Protein AF-A0A543G7H1-F1 (afdb_monomer_lite)

InterPro domains:
  IPR020271 Uncharacterised protein family, MJ1172 [PF10884] (1-69)

Radius of gyration: 25.86 Å; chains: 1; bounding box: 54×24×68 Å

Sequence (75 aa):
MNTFIVHADSKVSKALLAIFKALNVSFEMKKDKKEEESTYDPEFVKMVLERAESAKNGNVVEIDANDLWGSLGLK

Foldseek 3Di:
DDDDDDDDDPVVVVVVVVVCVVVVHDDDDPPVCPVPPPPDDPVVVVVVVVVVVCVVVVPDQDADPVCNCVSVVND

Secondary structure (DSSP, 8-state):
---------HHHHHHHHHHHHHTT----------S---SS-HHHHHHHHHHHHHHHTT------TT-HHHHTT--

pLDDT: mean 84.47, std 13.38, range [46.19, 97.56]

Structure (mmCIF, N/CA/C/O backbone):
data_AF-A0A543G7H1-F1
#
_entry.id   AF-A0A543G7H1-F1
#
loop_
_atom_site.group_PDB
_atom_site.id
_atom_site.type_symbol
_atom_site.label_atom_id
_atom_site.label_alt_id
_atom_site.label_comp_id
_atom_site.label_asym_id
_atom_site.label_entity_id
_atom_site.label_seq_id
_atom_site.pdbx_PDB_ins_code
_atom_site.Cartn_x
_atom_site.Cartn_y
_atom_site.Cartn_z
_atom_site.occupancy
_atom_site.B_iso_or_equiv
_atom_site.auth_seq_id
_atom_site.auth_comp_id
_atom_site.auth_asym_id
_atom_site.auth_atom_id
_atom_site.pdbx_PDB_model_num
ATOM 1 N N . MET A 1 1 ? -37.956 3.566 18.475 1.00 63.72 1 MET A N 1
ATOM 2 C CA . MET A 1 1 ? -36.537 3.370 18.834 1.00 63.72 1 MET A CA 1
ATOM 3 C C . MET A 1 1 ? -35.826 4.654 18.476 1.00 63.72 1 MET A C 1
ATOM 5 O O . MET A 1 1 ? -35.961 5.091 17.341 1.00 63.72 1 MET A O 1
ATOM 9 N N . ASN A 1 2 ? -35.180 5.297 19.443 1.00 74.62 2 ASN A N 1
ATOM 10 C CA . ASN A 1 2 ? -34.563 6.602 19.234 1.00 74.62 2 ASN A CA 1
ATOM 11 C C . ASN A 1 2 ? -33.053 6.391 19.151 1.00 74.62 2 ASN A C 1
ATOM 13 O O . ASN A 1 2 ? -32.477 5.755 20.031 1.00 74.62 2 ASN A O 1
ATOM 17 N N . THR A 1 3 ? -32.435 6.900 18.090 1.00 77.44 3 THR A N 1
ATOM 18 C CA . THR A 1 3 ? -31.005 6.721 17.825 1.00 77.44 3 THR A CA 1
ATOM 19 C C . THR A 1 3 ? -30.281 8.037 18.061 1.00 77.44 3 THR A C 1
ATOM 21 O O . THR A 1 3 ? -30.660 9.063 17.500 1.00 77.44 3 THR A O 1
ATOM 24 N N . PHE A 1 4 ? -29.236 8.003 18.886 1.00 79.25 4 PHE A N 1
ATOM 25 C CA . PHE A 1 4 ? -28.380 9.150 19.171 1.00 79.25 4 PHE A CA 1
ATOM 26 C C . PHE A 1 4 ? -26.981 8.886 18.608 1.00 79.25 4 PHE A C 1
ATOM 28 O O . PHE A 1 4 ? -26.365 7.876 18.940 1.00 79.25 4 PHE A O 1
ATOM 35 N N . ILE A 1 5 ? -26.497 9.769 17.730 1.00 81.81 5 ILE A N 1
ATOM 36 C CA . ILE A 1 5 ? -25.202 9.632 17.047 1.00 81.81 5 ILE A CA 1
ATOM 37 C C . ILE A 1 5 ? -24.267 10.723 17.564 1.00 81.81 5 ILE A C 1
ATOM 39 O O . ILE A 1 5 ? -24.589 11.907 17.480 1.00 81.81 5 ILE A O 1
ATOM 43 N N . VAL A 1 6 ? -23.100 10.326 18.074 1.00 79.00 6 VAL A N 1
ATOM 44 C CA . VAL A 1 6 ? -22.078 11.240 18.600 1.00 79.00 6 VAL A CA 1
ATOM 45 C C . VAL A 1 6 ? -20.828 11.148 17.738 1.00 79.00 6 VAL A C 1
ATOM 47 O O . VAL A 1 6 ? -20.229 10.082 17.627 1.00 79.00 6 VAL A O 1
ATOM 50 N N . HIS A 1 7 ? -20.409 12.279 17.174 1.00 79.31 7 HIS A N 1
ATOM 51 C CA . HIS A 1 7 ? -19.117 12.409 16.506 1.00 79.31 7 HIS A CA 1
ATOM 52 C C . HIS A 1 7 ? -18.112 12.956 17.519 1.00 79.31 7 HIS A C 1
ATOM 54 O O . HIS A 1 7 ? -18.259 14.079 17.999 1.00 79.31 7 HIS A O 1
ATOM 60 N N . ALA A 1 8 ? -17.119 12.148 17.879 1.00 76.75 8 ALA A N 1
ATOM 61 C CA . ALA A 1 8 ? -16.123 12.479 18.889 1.00 76.75 8 ALA A CA 1
ATOM 62 C C . ALA A 1 8 ? -14.721 12.124 18.389 1.00 76.75 8 ALA A C 1
ATOM 64 O O . ALA A 1 8 ? -14.542 11.148 17.660 1.00 76.75 8 ALA A O 1
ATOM 65 N N . ASP A 1 9 ? -13.722 12.899 18.804 1.00 81.50 9 ASP A N 1
ATOM 66 C CA . ASP A 1 9 ? -12.328 12.614 18.478 1.00 81.50 9 ASP A CA 1
ATOM 67 C C . ASP A 1 9 ? -11.796 11.344 19.182 1.00 81.50 9 ASP A C 1
ATOM 69 O O . ASP A 1 9 ? -12.453 10.699 20.012 1.00 81.50 9 ASP A O 1
ATOM 73 N N . SER A 1 10 ? -10.557 10.965 18.863 1.00 76.38 10 SER A N 1
ATOM 74 C CA . SER A 1 10 ? -9.923 9.750 19.388 1.00 76.38 10 SER A CA 1
ATOM 75 C C . SER A 1 10 ? -9.726 9.738 20.911 1.00 76.38 10 SER A C 1
ATOM 77 O O . SER A 1 10 ? -9.553 8.667 21.494 1.00 76.38 10 SER A O 1
ATOM 79 N N . LYS A 1 11 ? -9.682 10.903 21.572 1.00 80.38 11 LYS A N 1
ATOM 80 C CA . LYS A 1 11 ? -9.498 10.982 23.030 1.00 80.38 11 LYS A CA 1
ATOM 81 C C . LYS A 1 11 ? -10.838 10.807 23.734 1.00 80.38 11 LYS A C 1
ATOM 83 O O . LYS A 1 11 ? -10.942 10.007 24.663 1.00 80.38 11 LYS A O 1
ATOM 88 N N . VAL A 1 12 ? -11.865 11.499 23.250 1.00 83.88 12 VAL A N 1
ATOM 89 C CA . VAL A 1 12 ? -13.215 11.468 23.822 1.00 83.88 12 VAL A CA 1
ATOM 90 C C . VAL A 1 12 ? -13.897 10.117 23.574 1.00 83.88 12 VAL A C 1
ATOM 92 O O . VAL A 1 12 ? -14.546 9.584 24.472 1.00 83.88 12 VAL A O 1
ATOM 95 N N . SER A 1 13 ? -13.677 9.489 22.415 1.00 83.88 13 SER A N 1
ATOM 96 C CA . SER A 1 13 ? -14.219 8.152 22.100 1.00 83.88 13 SER A CA 1
ATOM 97 C C . SER A 1 13 ? -13.785 7.061 23.087 1.00 83.88 13 SER A C 1
ATOM 99 O O . SER A 1 13 ? -14.597 6.215 23.458 1.00 83.88 13 SER A O 1
ATOM 101 N N . LYS A 1 14 ? -12.539 7.094 23.582 1.00 85.75 14 LYS A N 1
ATOM 102 C CA . LYS A 1 14 ? -12.060 6.143 24.604 1.00 85.75 14 LYS A CA 1
ATOM 103 C C . LYS A 1 14 ? -12.792 6.303 25.934 1.00 85.75 14 LYS A C 1
ATOM 105 O O . LYS A 1 14 ? -13.139 5.303 26.560 1.00 85.75 14 LYS 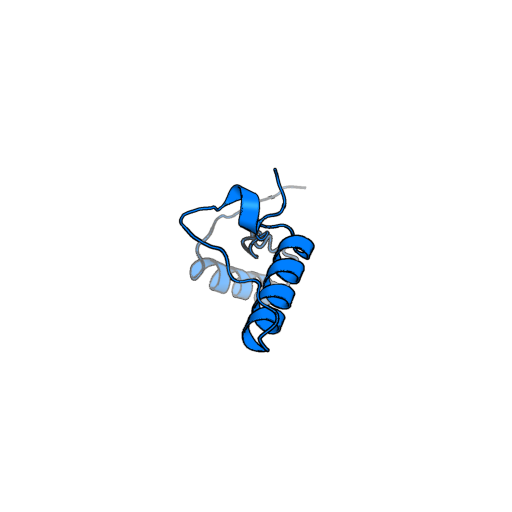A O 1
ATOM 110 N N . ALA A 1 15 ? -13.044 7.545 26.347 1.00 89.00 15 ALA A N 1
ATOM 111 C CA . ALA A 1 15 ? -13.802 7.828 27.561 1.00 89.00 15 ALA A CA 1
ATOM 112 C C . ALA A 1 15 ? -15.259 7.354 27.425 1.00 89.00 15 ALA A C 1
ATOM 114 O O . ALA A 1 15 ? -15.767 6.674 28.314 1.00 89.00 15 ALA A O 1
ATOM 115 N N . LEU A 1 16 ? -15.898 7.617 26.279 1.00 88.12 16 LEU A N 1
ATOM 116 C CA . LEU A 1 16 ? -17.258 7.148 25.990 1.00 88.12 16 LEU A CA 1
ATOM 117 C C . LEU A 1 16 ? -17.358 5.616 26.005 1.00 88.12 16 LEU A C 1
ATOM 119 O O . LEU A 1 16 ? -18.264 5.070 26.629 1.00 88.12 16 LEU A O 1
ATOM 123 N N . LEU A 1 17 ? -16.392 4.911 25.406 1.00 86.81 17 LEU A N 1
ATOM 124 C CA . LEU A 1 17 ? -16.322 3.445 25.444 1.00 86.81 17 LEU A CA 1
ATOM 125 C C . LEU A 1 17 ? -16.242 2.899 26.875 1.00 86.81 17 LEU A C 1
ATOM 127 O O . LEU A 1 17 ? -16.884 1.898 27.186 1.00 86.81 17 LEU A O 1
ATOM 131 N N . ALA A 1 18 ? -15.456 3.537 27.747 1.00 90.00 18 ALA A N 1
ATOM 132 C CA . ALA A 1 18 ? -15.343 3.126 29.144 1.00 90.00 18 ALA A CA 1
ATOM 133 C C . ALA A 1 18 ? -16.674 3.302 29.890 1.00 90.00 18 ALA A C 1
ATOM 135 O O . ALA A 1 18 ? -17.096 2.400 30.612 1.00 90.00 18 ALA A O 1
ATOM 136 N N . ILE A 1 19 ? -17.364 4.422 29.654 1.00 90.31 19 ILE A N 1
ATOM 137 C CA . ILE A 1 19 ? -18.683 4.704 30.230 1.00 90.31 19 ILE A CA 1
ATOM 138 C C . ILE A 1 19 ? -19.713 3.676 29.745 1.00 90.31 19 ILE A C 1
ATOM 140 O O . ILE A 1 19 ? -20.402 3.075 30.564 1.00 90.31 19 ILE A O 1
ATOM 144 N N . PHE A 1 20 ? -19.793 3.411 28.437 1.00 90.00 20 PHE A N 1
ATOM 145 C CA . PHE A 1 20 ? -20.757 2.446 27.895 1.00 90.00 20 PHE A CA 1
ATOM 146 C C . PHE A 1 20 ? -20.540 1.030 28.433 1.00 90.00 20 PHE A C 1
ATOM 148 O O . PHE A 1 20 ? -21.510 0.352 28.771 1.00 90.00 20 PHE A O 1
ATOM 155 N N . LYS A 1 21 ? -19.278 0.606 28.588 1.00 87.75 21 LYS A N 1
ATOM 156 C CA . LYS A 1 21 ? -18.939 -0.676 29.224 1.00 87.75 21 LYS A CA 1
ATOM 157 C C . LYS A 1 21 ? -19.351 -0.7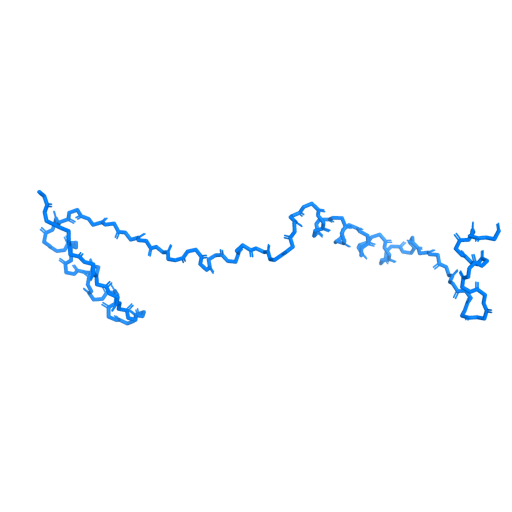17 30.693 1.00 87.75 21 LYS A C 1
ATOM 159 O O . LYS A 1 21 ? -19.931 -1.708 31.120 1.00 87.75 21 LYS A O 1
ATOM 164 N N . ALA A 1 22 ? -19.083 0.346 31.453 1.00 93.69 22 ALA A N 1
ATOM 165 C CA . ALA A 1 22 ? -19.454 0.423 32.867 1.00 93.69 22 ALA A CA 1
ATOM 166 C C . ALA A 1 22 ? -20.975 0.358 33.075 1.00 93.69 22 ALA A C 1
ATOM 168 O O . ALA A 1 22 ? -21.444 -0.233 34.042 1.00 93.69 22 ALA A O 1
ATOM 169 N N . LEU A 1 23 ? -21.741 0.931 32.146 1.00 92.31 23 LEU A N 1
ATOM 170 C CA . LEU A 1 23 ? -23.203 0.926 32.173 1.00 92.31 23 LEU A CA 1
ATOM 171 C C . LEU A 1 23 ? -23.824 -0.341 31.557 1.00 92.31 23 LEU A C 1
ATOM 173 O O . LEU A 1 23 ? -25.046 -0.456 31.527 1.00 92.31 23 LEU A O 1
ATOM 177 N N . ASN A 1 24 ? -23.007 -1.277 31.060 1.00 88.25 24 ASN A N 1
ATOM 178 C CA . ASN A 1 24 ? -23.440 -2.488 30.356 1.00 88.25 24 ASN A CA 1
ATOM 179 C C . ASN A 1 24 ? -24.432 -2.206 29.207 1.00 88.25 24 ASN A C 1
ATOM 181 O O . ASN A 1 24 ? -25.390 -2.947 28.978 1.00 88.25 24 ASN A O 1
ATOM 185 N N . VAL A 1 25 ? -24.218 -1.097 28.496 1.00 86.31 25 VAL A N 1
ATOM 186 C CA . VAL A 1 25 ? -25.063 -0.677 27.374 1.00 86.31 25 VAL A CA 1
ATOM 187 C C . VAL A 1 25 ? -24.516 -1.282 26.086 1.00 86.31 25 VAL A C 1
ATOM 189 O O . VAL A 1 25 ? -23.309 -1.280 25.851 1.00 86.31 25 VAL A O 1
ATOM 192 N N . SER A 1 26 ? -25.405 -1.779 25.227 1.00 80.81 26 SER A N 1
ATOM 193 C CA . SER A 1 26 ? -25.032 -2.209 23.875 1.00 80.81 26 SER A CA 1
ATOM 194 C C . SER A 1 26 ? -24.722 -0.990 23.008 1.00 80.81 26 SER A C 1
ATOM 196 O O . SER A 1 26 ? -25.534 -0.070 22.923 1.00 80.81 26 SER A O 1
ATOM 198 N N . PHE A 1 27 ? -23.556 -0.975 22.366 1.00 82.06 27 PHE A N 1
ATOM 199 C CA . PHE A 1 27 ? -23.119 0.126 21.509 1.00 82.06 27 PHE A CA 1
ATOM 200 C C . PHE A 1 27 ? -22.550 -0.395 20.189 1.00 82.06 27 PHE A C 1
ATOM 202 O O . PHE A 1 27 ? -21.956 -1.471 20.130 1.00 82.06 27 PHE A O 1
ATOM 209 N N . GLU A 1 28 ? -22.691 0.408 19.138 1.00 78.44 28 GLU A N 1
ATOM 210 C CA . GLU A 1 28 ? -22.091 0.155 17.833 1.00 78.44 28 GLU A CA 1
ATOM 211 C C . GLU A 1 28 ? -20.956 1.147 17.603 1.00 78.44 28 GLU A C 1
ATOM 213 O O . GLU A 1 28 ? -21.149 2.362 17.656 1.00 78.44 28 GLU A O 1
ATOM 218 N N . MET A 1 29 ? -19.758 0.632 17.333 1.00 72.69 29 MET A N 1
ATOM 219 C CA . MET A 1 29 ? -18.642 1.459 16.896 1.00 72.69 29 MET A CA 1
ATOM 220 C C . MET A 1 29 ? -18.534 1.348 15.383 1.00 72.69 29 MET A C 1
ATOM 222 O O . MET A 1 29 ? -17.922 0.418 14.856 1.00 72.69 29 MET A O 1
ATOM 226 N N . LYS A 1 30 ? -19.103 2.325 14.677 1.00 69.19 30 LYS A N 1
ATOM 227 C CA . LYS A 1 30 ? -18.717 2.564 13.291 1.00 69.19 30 LYS A CA 1
ATOM 228 C C . LYS A 1 30 ? -17.322 3.163 13.337 1.00 69.19 30 LYS A C 1
ATOM 230 O O . LYS A 1 30 ? -17.156 4.367 13.499 1.00 69.19 30 LYS A O 1
ATOM 235 N N . LYS A 1 31 ? -16.299 2.309 13.263 1.00 60.88 31 LYS A N 1
ATOM 236 C CA . LYS A 1 31 ? -15.035 2.780 12.715 1.00 60.88 31 LYS A CA 1
ATOM 237 C C . LYS A 1 31 ? -15.403 3.241 11.316 1.00 60.88 31 LYS A C 1
ATOM 239 O O . LYS A 1 31 ? -15.837 2.414 10.513 1.00 60.88 31 LYS A O 1
ATOM 244 N N . ASP A 1 32 ? -15.291 4.538 11.045 1.00 51.59 32 ASP A N 1
ATOM 245 C CA . ASP A 1 32 ? -15.083 4.946 9.665 1.00 51.59 32 ASP A CA 1
ATOM 246 C C . ASP A 1 32 ? -13.971 4.028 9.177 1.00 51.59 32 ASP A C 1
ATOM 248 O O . ASP A 1 32 ? -12.896 3.986 9.786 1.00 51.59 32 ASP A O 1
ATOM 252 N N . LYS A 1 33 ? -14.262 3.198 8.176 1.00 46.91 33 LYS A N 1
ATOM 253 C CA . LYS A 1 33 ? -13.239 2.456 7.454 1.00 46.91 33 LYS A CA 1
ATOM 254 C C . LYS A 1 33 ? -12.384 3.500 6.730 1.00 46.91 33 LYS A C 1
ATOM 256 O O . LYS A 1 33 ? -12.525 3.752 5.549 1.00 46.91 33 LYS A O 1
ATOM 261 N N . LYS A 1 34 ? -11.554 4.188 7.507 1.00 46.19 34 LYS A N 1
ATOM 262 C CA . LYS A 1 34 ? -10.225 4.626 7.123 1.00 46.19 34 LYS A CA 1
ATOM 263 C C . LYS A 1 34 ? -9.223 3.521 7.470 1.00 46.19 34 LYS A C 1
ATOM 265 O O . LYS A 1 34 ? -8.043 3.791 7.623 1.00 46.19 34 LYS A O 1
ATOM 270 N N . GLU A 1 35 ? -9.679 2.276 7.635 1.00 47.03 35 GLU A N 1
ATOM 271 C CA . GLU A 1 35 ? -8.918 1.190 7.029 1.00 47.03 35 GLU A CA 1
ATOM 272 C C . GLU A 1 35 ? -8.989 1.495 5.545 1.00 47.03 35 GLU A C 1
ATOM 274 O O . GLU A 1 35 ? -10.038 1.323 4.936 1.00 47.03 35 GLU A O 1
ATOM 279 N N . GLU A 1 36 ? -7.928 2.149 5.087 1.00 53.84 36 GLU A N 1
ATOM 280 C CA . GLU A 1 36 ? -7.556 2.398 3.709 1.00 53.84 36 GLU A CA 1
ATOM 281 C C . GLU A 1 36 ? -8.239 1.367 2.805 1.00 53.84 36 GLU A C 1
ATOM 283 O O . GLU A 1 36 ? -7.738 0.257 2.627 1.00 53.84 36 GLU A O 1
ATOM 288 N N . GLU A 1 37 ? -9.402 1.699 2.235 1.00 53.38 37 GLU A N 1
ATOM 289 C CA . GLU A 1 37 ? -9.719 1.134 0.934 1.00 53.38 37 GLU A CA 1
ATOM 290 C C . GLU A 1 37 ? -8.555 1.616 0.087 1.00 53.38 37 GLU A C 1
ATOM 292 O O . GLU A 1 37 ? -8.468 2.800 -0.244 1.00 53.38 37 GLU A O 1
ATOM 297 N N . SER A 1 38 ? -7.561 0.738 -0.080 1.00 61.78 38 SER A N 1
ATOM 298 C CA . SER A 1 38 ? -6.418 0.995 -0.931 1.00 61.78 38 SER A CA 1
ATOM 299 C C . SER A 1 38 ? -6.998 1.575 -2.208 1.00 61.78 38 SER A C 1
ATOM 301 O O . SER A 1 38 ? -7.821 0.932 -2.858 1.00 61.78 38 SER A O 1
ATOM 303 N N . THR A 1 39 ? -6.603 2.802 -2.556 1.00 78.69 39 THR A N 1
ATOM 304 C CA . THR A 1 39 ? -7.028 3.445 -3.807 1.00 78.69 39 THR A CA 1
ATOM 305 C C . THR A 1 39 ? -6.750 2.541 -5.012 1.00 78.69 39 THR A C 1
ATOM 307 O O . THR A 1 39 ? -7.345 2.702 -6.074 1.00 78.69 39 THR A O 1
ATOM 310 N N . TYR A 1 40 ? -5.833 1.588 -4.842 1.00 84.06 40 TYR A N 1
ATOM 311 C CA . TYR A 1 40 ? -5.474 0.585 -5.818 1.00 84.06 40 TYR A CA 1
ATOM 312 C C . TYR A 1 40 ? -6.143 -0.754 -5.537 1.00 84.06 40 TYR A C 1
ATOM 314 O O . TYR A 1 40 ? -6.185 -1.234 -4.402 1.00 84.06 40 TYR A O 1
ATOM 322 N N . ASP A 1 41 ? -6.577 -1.383 -6.619 1.00 89.94 41 ASP A N 1
ATOM 323 C CA . ASP A 1 41 ? -7.023 -2.765 -6.627 1.00 89.94 41 ASP A CA 1
ATOM 324 C C . ASP A 1 41 ? -5.948 -3.707 -6.019 1.00 89.94 41 ASP A C 1
ATOM 326 O O . ASP A 1 41 ? -4.763 -3.589 -6.354 1.00 89.94 41 ASP A O 1
ATOM 330 N N . PRO A 1 42 ? -6.316 -4.632 -5.112 1.00 89.75 42 PRO A N 1
ATOM 331 C CA . PRO A 1 42 ? -5.355 -5.530 -4.469 1.00 89.75 42 PRO A CA 1
ATOM 332 C C . PRO A 1 42 ? -4.575 -6.430 -5.439 1.00 89.75 42 PRO A C 1
ATOM 334 O O . PRO A 1 42 ? -3.393 -6.691 -5.199 1.00 89.75 42 PRO A O 1
ATOM 337 N N . GLU A 1 43 ? -5.188 -6.882 -6.540 1.00 93.69 43 GLU A N 1
ATOM 338 C CA . GLU A 1 43 ? -4.500 -7.700 -7.549 1.00 93.69 43 GLU A CA 1
ATOM 339 C C . GLU A 1 43 ? -3.475 -6.860 -8.319 1.00 93.69 43 GLU A C 1
ATOM 341 O O . GLU A 1 43 ? -2.368 -7.328 -8.593 1.00 93.69 43 GLU A O 1
ATOM 346 N N . PHE A 1 44 ? -3.788 -5.589 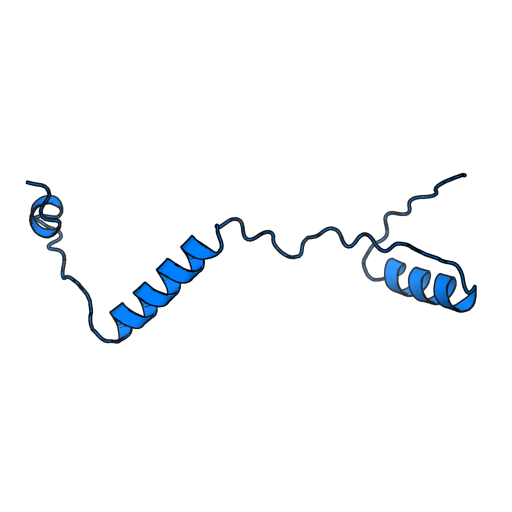-8.590 1.00 94.00 44 PHE A N 1
ATOM 347 C CA . PHE A 1 44 ? -2.817 -4.647 -9.149 1.00 94.00 44 PHE A CA 1
ATOM 348 C C . PHE A 1 44 ? -1.594 -4.476 -8.235 1.00 94.00 44 PHE A C 1
ATOM 350 O O . PHE A 1 44 ? -0.458 -4.568 -8.705 1.00 94.00 44 PHE A O 1
ATOM 357 N N . VAL A 1 45 ? -1.802 -4.271 -6.929 1.00 93.25 45 VAL A N 1
ATOM 358 C CA . VAL A 1 45 ? -0.695 -4.124 -5.965 1.00 93.25 45 VAL A CA 1
ATOM 359 C C . VAL A 1 45 ? 0.168 -5.383 -5.938 1.00 93.25 45 VAL A C 1
ATOM 361 O O . VAL A 1 45 ? 1.396 -5.296 -6.019 1.00 93.25 45 VAL A O 1
ATOM 364 N N . LYS A 1 46 ? -0.465 -6.558 -5.882 1.00 96.19 46 LYS A N 1
ATOM 365 C CA . LYS A 1 46 ? 0.228 -7.848 -5.907 1.00 96.19 46 LYS A CA 1
ATOM 366 C C . LYS A 1 46 ? 1.087 -8.007 -7.164 1.00 96.19 46 LYS A C 1
ATOM 368 O O . LYS A 1 46 ? 2.276 -8.294 -7.046 1.00 96.19 46 LYS A O 1
ATOM 373 N N . MET A 1 47 ? 0.525 -7.739 -8.344 1.00 97.06 47 MET A N 1
ATOM 374 C CA . MET A 1 47 ? 1.248 -7.797 -9.619 1.00 97.06 47 MET A CA 1
ATOM 375 C C . MET A 1 47 ? 2.500 -6.904 -9.611 1.00 97.06 47 MET A C 1
ATOM 377 O O . MET A 1 47 ? 3.565 -7.323 -10.068 1.00 97.06 47 MET A O 1
ATOM 381 N N . VAL A 1 48 ? 2.397 -5.674 -9.097 1.00 96.62 48 VAL A N 1
ATOM 382 C CA . VAL A 1 48 ? 3.532 -4.737 -9.041 1.00 96.62 48 VAL A CA 1
ATOM 383 C C . VAL A 1 48 ? 4.629 -5.242 -8.102 1.00 96.62 48 VAL A C 1
ATOM 385 O O . VAL A 1 48 ? 5.806 -5.191 -8.462 1.00 96.62 48 VAL A O 1
ATOM 388 N N . LEU A 1 49 ? 4.264 -5.752 -6.922 1.00 97.00 49 LEU A N 1
ATOM 389 C CA . LEU A 1 49 ? 5.227 -6.277 -5.949 1.00 97.00 49 LEU A CA 1
ATOM 390 C C . LEU A 1 49 ? 5.978 -7.500 -6.490 1.00 97.00 49 LEU A C 1
ATOM 392 O O . LEU A 1 49 ? 7.206 -7.537 -6.418 1.00 97.00 49 LEU A O 1
ATOM 396 N N . GLU A 1 50 ? 5.271 -8.446 -7.112 1.00 97.44 50 GLU A N 1
ATOM 397 C CA . GLU A 1 50 ? 5.881 -9.622 -7.749 1.00 97.44 50 GLU A CA 1
ATOM 398 C C . GLU A 1 50 ? 6.858 -9.218 -8.865 1.00 97.44 50 GLU A C 1
ATOM 400 O O . GLU A 1 50 ? 7.971 -9.745 -8.967 1.00 97.44 50 GLU A O 1
ATOM 405 N N . ARG A 1 51 ? 6.487 -8.227 -9.688 1.00 96.56 51 ARG A N 1
ATOM 406 C CA . ARG A 1 51 ? 7.379 -7.687 -10.725 1.00 96.56 51 ARG A CA 1
ATOM 407 C C . ARG A 1 51 ? 8.602 -6.995 -10.132 1.00 96.56 51 ARG A C 1
ATOM 409 O O . ARG A 1 51 ? 9.698 -7.170 -10.664 1.00 96.56 51 ARG A O 1
ATOM 416 N N . ALA A 1 52 ? 8.447 -6.259 -9.032 1.00 96.94 52 ALA A N 1
ATOM 417 C CA . ALA A 1 52 ? 9.557 -5.604 -8.348 1.00 96.94 52 ALA A CA 1
ATOM 418 C C . ALA A 1 52 ? 10.563 -6.618 -7.773 1.00 96.94 52 ALA A C 1
ATOM 420 O O . ALA A 1 52 ? 11.771 -6.415 -7.887 1.00 96.94 52 ALA A O 1
ATOM 421 N N . GLU A 1 53 ? 10.094 -7.725 -7.194 1.00 97.56 53 GLU A N 1
ATOM 422 C CA . GLU A 1 53 ? 10.968 -8.815 -6.737 1.00 97.56 53 GLU A CA 1
ATOM 423 C C . GLU A 1 53 ? 11.671 -9.515 -7.902 1.00 97.56 53 GLU A C 1
ATOM 425 O O . GLU A 1 53 ? 12.884 -9.716 -7.867 1.00 97.56 53 GLU A O 1
ATOM 430 N N . SER A 1 54 ? 10.940 -9.814 -8.978 1.00 97.00 54 SER A N 1
ATOM 431 C CA . SER A 1 54 ? 11.510 -10.396 -10.196 1.00 97.00 54 SER A CA 1
ATOM 432 C C . SER A 1 54 ? 12.616 -9.514 -10.794 1.00 97.00 54 SER A C 1
ATOM 434 O O . SER A 1 54 ? 13.667 -10.022 -11.186 1.00 97.00 54 SER A O 1
ATOM 436 N N . ALA A 1 55 ? 12.423 -8.192 -10.815 1.00 96.38 55 ALA A N 1
ATOM 437 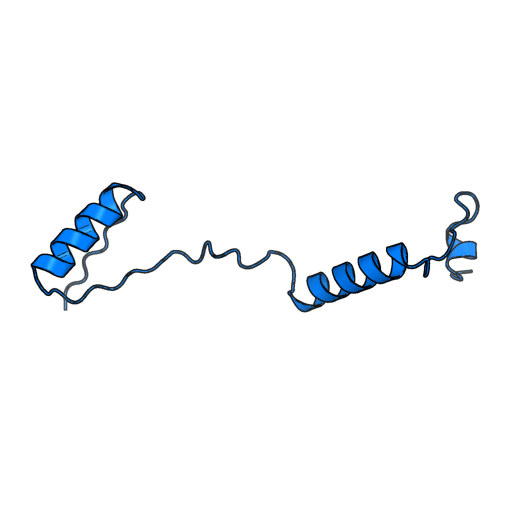C CA . ALA A 1 55 ? 13.426 -7.246 -11.295 1.00 96.38 55 ALA A CA 1
ATOM 438 C C . ALA A 1 55 ? 14.696 -7.245 -10.426 1.00 96.38 55 ALA A C 1
ATOM 440 O O . ALA A 1 55 ? 15.801 -7.233 -10.966 1.00 96.38 55 ALA A O 1
ATOM 441 N N . LYS A 1 56 ? 14.562 -7.335 -9.092 1.00 95.38 56 LYS A N 1
ATOM 442 C CA . LYS A 1 56 ? 15.713 -7.482 -8.174 1.00 95.38 56 LYS A CA 1
ATOM 443 C C . LYS A 1 56 ? 16.520 -8.753 -8.447 1.00 95.38 56 LYS A C 1
ATOM 445 O O . LYS A 1 56 ? 17.729 -8.752 -8.246 1.00 95.38 56 LYS A O 1
ATOM 450 N N . ASN A 1 57 ? 15.864 -9.802 -8.940 1.00 96.75 57 ASN A N 1
ATOM 451 C CA . ASN A 1 57 ? 16.502 -11.055 -9.345 1.00 96.75 57 ASN A CA 1
ATOM 452 C C . ASN A 1 57 ? 17.112 -11.005 -10.761 1.00 96.75 57 ASN A C 1
ATOM 454 O O . ASN A 1 57 ? 17.596 -12.023 -11.247 1.00 96.75 57 ASN A O 1
ATOM 458 N N . GLY A 1 58 ? 17.101 -9.844 -11.426 1.00 95.38 58 GLY A N 1
ATOM 459 C CA . GLY A 1 58 ? 17.721 -9.639 -12.738 1.00 95.38 58 GLY A CA 1
ATOM 460 C C . GLY A 1 58 ? 16.805 -9.910 -13.932 1.00 95.38 58 GLY A C 1
ATOM 461 O O . GLY A 1 58 ? 17.245 -9.774 -15.070 1.00 95.38 58 GLY A O 1
ATOM 462 N N . ASN A 1 59 ? 15.528 -10.239 -13.709 1.00 95.75 59 ASN A N 1
ATOM 463 C CA . ASN A 1 59 ? 14.553 -10.433 -14.785 1.00 95.75 59 ASN A CA 1
ATOM 464 C C . ASN A 1 59 ? 14.027 -9.076 -15.283 1.00 95.75 59 ASN A C 1
ATOM 466 O O . ASN A 1 59 ? 12.868 -8.719 -15.048 1.00 95.75 59 ASN A O 1
ATOM 470 N N . VAL A 1 60 ? 14.896 -8.307 -15.932 1.00 93.00 60 VAL A N 1
ATOM 471 C CA . VAL A 1 60 ? 14.597 -6.988 -16.502 1.00 93.00 60 VAL A CA 1
ATOM 472 C C . VAL A 1 60 ? 14.868 -6.979 -18.003 1.00 93.00 60 VAL A C 1
ATOM 474 O O . VAL A 1 60 ? 15.672 -7.761 -18.504 1.00 93.00 60 VAL A O 1
ATOM 477 N N . VAL A 1 61 ? 14.186 -6.087 -18.716 1.00 90.44 61 VAL A N 1
ATOM 478 C CA . VAL A 1 61 ? 14.460 -5.798 -20.127 1.00 90.44 61 VAL A CA 1
ATOM 479 C C . VAL A 1 61 ? 15.086 -4.414 -20.187 1.00 90.44 61 VAL A C 1
ATOM 481 O O . VAL A 1 61 ? 14.544 -3.465 -19.619 1.00 90.44 61 VAL A O 1
ATOM 484 N N . GLU A 1 62 ? 16.237 -4.311 -20.839 1.00 91.81 62 GLU A N 1
ATOM 485 C CA . GLU A 1 62 ? 16.884 -3.030 -21.091 1.00 91.81 62 GLU A CA 1
ATOM 486 C C . GLU A 1 62 ? 16.156 -2.308 -22.229 1.00 91.81 62 GLU A C 1
ATOM 488 O O . GLU A 1 62 ? 15.838 -2.909 -23.255 1.00 91.81 62 GLU A O 1
ATOM 493 N N . ILE A 1 63 ? 15.855 -1.028 -22.024 1.00 94.19 63 ILE A N 1
ATOM 494 C CA . ILE A 1 63 ? 15.142 -0.194 -22.991 1.00 94.19 63 ILE A CA 1
ATOM 495 C C . ILE A 1 63 ? 16.108 0.870 -23.496 1.00 94.19 63 ILE A C 1
ATOM 497 O O . ILE A 1 63 ? 16.625 1.659 -22.703 1.00 94.19 63 ILE A O 1
ATOM 501 N N . ASP A 1 64 ? 16.319 0.920 -24.812 1.00 93.88 64 ASP A N 1
ATOM 502 C CA . ASP A 1 64 ? 17.074 2.004 -25.431 1.00 93.88 64 ASP A CA 1
ATOM 503 C C . A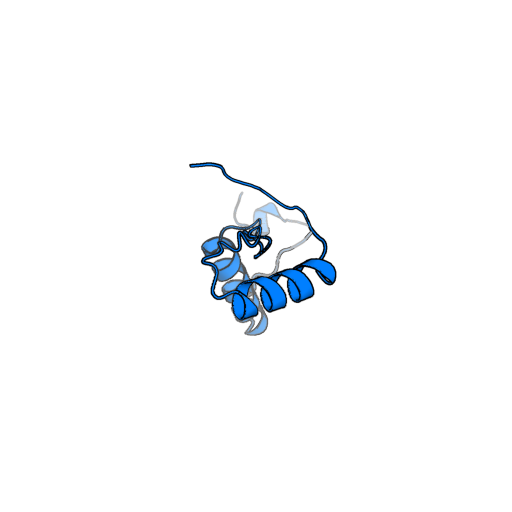SP A 1 64 ? 16.230 3.281 -25.415 1.00 93.88 64 ASP A C 1
ATOM 505 O O . ASP A 1 64 ? 15.159 3.360 -26.022 1.00 93.88 64 ASP A O 1
ATOM 509 N N . ALA A 1 65 ? 16.732 4.309 -24.734 1.00 93.81 65 ALA A N 1
ATOM 510 C CA . ALA A 1 65 ? 16.084 5.612 -24.666 1.00 93.81 65 ALA A CA 1
ATOM 511 C C . ALA A 1 65 ? 15.969 6.299 -26.040 1.00 93.81 65 ALA A C 1
ATOM 513 O O . ALA A 1 65 ? 15.083 7.133 -26.229 1.00 93.81 65 ALA A O 1
ATOM 514 N N . ASN A 1 66 ? 16.831 5.948 -27.000 1.00 95.81 66 ASN A N 1
ATOM 515 C CA . ASN A 1 66 ? 16.789 6.478 -28.363 1.00 95.81 66 ASN A CA 1
ATOM 516 C C . ASN A 1 66 ? 15.790 5.730 -29.260 1.00 95.81 66 ASN A C 1
ATOM 518 O O . ASN A 1 66 ? 15.416 6.248 -30.313 1.00 95.81 66 ASN A O 1
ATOM 522 N N . ASP A 1 67 ? 15.333 4.542 -28.848 1.00 94.38 67 ASP A N 1
ATOM 523 C CA . ASP A 1 67 ? 14.354 3.737 -29.581 1.00 94.38 67 ASP A CA 1
ATOM 524 C C . ASP A 1 67 ? 13.384 3.011 -28.640 1.00 94.38 67 ASP A C 1
ATOM 526 O O . ASP A 1 67 ? 13.355 1.780 -28.544 1.00 94.38 67 ASP A O 1
ATOM 530 N N . LEU A 1 68 ? 12.548 3.792 -27.952 1.00 94.00 68 LEU A N 1
ATOM 531 C CA . LEU A 1 68 ? 11.558 3.266 -27.009 1.00 94.00 68 LEU A CA 1
ATOM 532 C C . LEU A 1 68 ? 10.599 2.270 -27.676 1.00 94.00 68 LEU A C 1
ATOM 534 O O . LEU A 1 68 ? 10.356 1.188 -27.149 1.00 94.00 68 LEU A O 1
ATOM 538 N N . TRP A 1 69 ? 10.063 2.612 -28.850 1.00 93.62 69 TRP A N 1
ATOM 539 C CA . TRP A 1 69 ? 9.068 1.776 -29.527 1.00 93.62 69 TRP A CA 1
ATOM 540 C C . TRP A 1 69 ? 9.669 0.496 -30.107 1.00 93.62 69 TRP A C 1
ATOM 542 O O . TRP A 1 69 ? 9.035 -0.554 -30.024 1.00 93.62 69 TRP A O 1
ATOM 552 N N . GLY A 1 70 ? 10.892 0.553 -30.648 1.00 91.88 70 GLY A N 1
ATOM 553 C CA . GLY A 1 70 ? 11.601 -0.646 -31.097 1.00 91.88 70 GLY A CA 1
ATOM 554 C C . GLY A 1 70 ? 11.983 -1.563 -29.938 1.00 91.88 70 GLY A C 1
ATOM 555 O O . GLY A 1 70 ? 11.748 -2.766 -30.020 1.00 91.88 70 GLY A O 1
ATOM 556 N N . SER A 1 71 ? 12.462 -0.996 -28.826 1.00 91.62 71 SER A N 1
ATOM 557 C CA . SER A 1 71 ? 12.796 -1.751 -27.607 1.00 91.62 71 SER A CA 1
ATOM 558 C C . SER A 1 71 ? 11.584 -2.458 -26.991 1.00 91.62 71 SER A C 1
ATOM 560 O O . SER A 1 71 ? 11.722 -3.509 -26.372 1.00 91.62 71 SER A O 1
ATOM 562 N N . LEU A 1 72 ? 10.385 -1.898 -27.181 1.00 91.75 72 LEU A N 1
ATOM 563 C CA . LEU A 1 72 ? 9.120 -2.488 -26.737 1.00 91.75 72 LEU A CA 1
ATOM 564 C C . LEU A 1 72 ? 8.480 -3.428 -27.777 1.00 91.75 72 LEU A C 1
ATOM 566 O O . LEU A 1 72 ? 7.443 -4.021 -27.487 1.00 91.75 72 LEU A O 1
ATOM 570 N N . GLY A 1 73 ? 9.066 -3.572 -28.972 1.00 90.44 73 GLY A N 1
ATOM 571 C CA . GLY A 1 73 ? 8.529 -4.419 -30.043 1.00 90.44 73 GLY A CA 1
ATOM 572 C C . GLY A 1 73 ? 7.226 -3.898 -30.662 1.00 90.44 73 GLY A C 1
ATOM 573 O O . GLY A 1 73 ? 6.399 -4.689 -31.101 1.00 90.44 73 GLY A O 1
ATOM 574 N N . LEU A 1 74 ? 7.025 -2.577 -30.671 1.00 91.44 74 LEU A N 1
ATOM 575 C CA . LEU A 1 74 ? 5.794 -1.907 -31.113 1.00 91.44 74 LEU A CA 1
ATOM 576 C C . LEU A 1 74 ? 5.931 -1.237 -32.498 1.00 91.44 74 LEU A C 1
ATOM 578 O O . LEU A 1 74 ? 5.227 -0.267 -32.780 1.00 91.44 74 LEU A O 1
ATOM 582 N N . LYS A 1 75 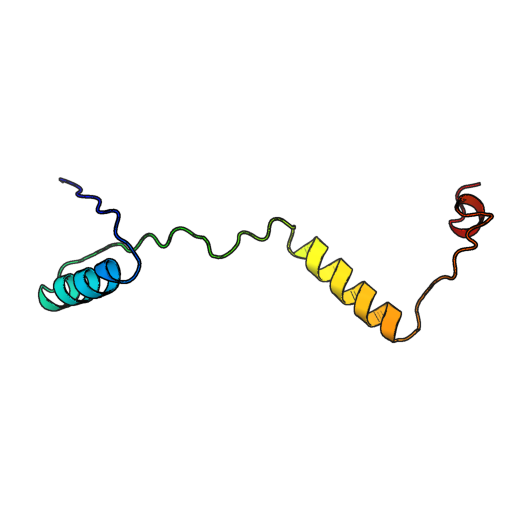? 6.861 -1.716 -33.333 1.00 76.56 75 LYS A N 1
ATOM 583 C CA . LYS A 1 75 ? 7.107 -1.232 -34.704 1.00 76.56 75 LYS A CA 1
ATOM 584 C C . LYS A 1 75 ? 6.415 -2.086 -35.760 1.00 76.56 75 LYS A C 1
ATOM 586 O O . LYS A 1 75 ? 6.309 -3.312 -35.545 1.00 76.56 75 LYS A O 1
#

Organism: NCBI:txid55197